Protein AF-A0AAN1XWU2-F1 (afdb_monomer)

Structure (mmCIF, N/CA/C/O backbone):
data_AF-A0AAN1XWU2-F1
#
_entry.id   AF-A0AAN1XWU2-F1
#
loop_
_atom_site.group_PDB
_atom_site.id
_atom_site.type_symbol
_atom_site.label_atom_id
_atom_site.label_alt_id
_atom_site.label_comp_id
_atom_site.label_asym_id
_atom_site.label_entity_id
_atom_site.label_seq_id
_atom_site.pdbx_PDB_ins_code
_atom_site.Cartn_x
_atom_site.Cartn_y
_atom_site.Cartn_z
_atom_site.occupancy
_atom_site.B_iso_or_equiv
_atom_site.auth_seq_id
_atom_site.auth_comp_id
_atom_site.auth_asym_id
_atom_site.auth_atom_id
_atom_site.pdbx_PDB_model_num
ATOM 1 N N . MET A 1 1 ? -2.162 0.775 28.217 1.00 64.94 1 MET A N 1
ATOM 2 C CA . MET A 1 1 ? -3.009 0.413 27.053 1.00 64.94 1 MET A CA 1
ATOM 3 C C . MET A 1 1 ? -2.676 1.275 25.833 1.00 64.94 1 MET A C 1
ATOM 5 O O . MET A 1 1 ? -2.475 0.724 24.762 1.00 64.94 1 MET A O 1
ATOM 9 N N . CYS A 1 2 ? -2.491 2.591 26.009 1.00 79.44 2 CYS A N 1
ATOM 10 C CA . CYS A 1 2 ? -2.063 3.535 24.963 1.00 79.44 2 CYS A CA 1
ATOM 11 C C . CYS A 1 2 ? -0.786 3.137 24.186 1.00 79.44 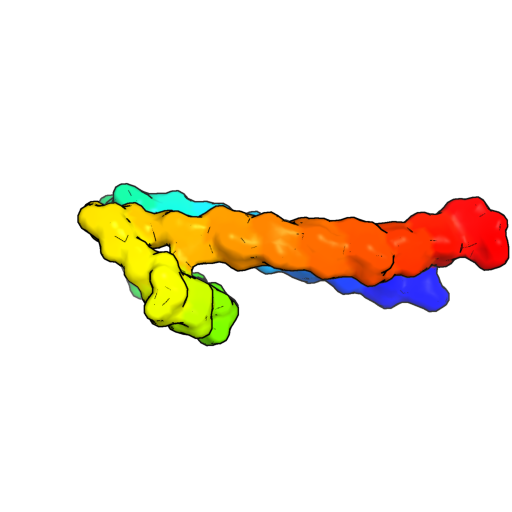2 CYS A C 1
ATOM 13 O O . CYS A 1 2 ? -0.732 3.285 22.969 1.00 79.44 2 CYS A O 1
ATOM 15 N N . GLN A 1 3 ? 0.210 2.554 24.865 1.00 83.62 3 GLN A N 1
ATOM 16 C CA . GLN A 1 3 ? 1.477 2.150 24.238 1.00 83.62 3 GLN A CA 1
ATOM 17 C C . GLN A 1 3 ? 1.294 1.173 23.066 1.00 83.62 3 GLN A C 1
ATOM 19 O O . GLN A 1 3 ? 2.022 1.254 22.081 1.00 83.62 3 GLN A O 1
ATOM 24 N N . VAL A 1 4 ? 0.303 0.278 23.133 1.00 87.69 4 VAL A N 1
ATOM 25 C CA . VAL A 1 4 ? 0.015 -0.651 22.029 1.00 87.69 4 VAL A CA 1
ATOM 26 C C . VAL A 1 4 ? -0.455 0.127 20.800 1.00 87.69 4 VAL A C 1
ATOM 28 O O . VAL A 1 4 ? 0.064 -0.082 19.709 1.00 87.69 4 VAL A O 1
ATOM 31 N N . TRP A 1 5 ? -1.366 1.085 20.981 1.00 86.75 5 TRP A N 1
ATOM 32 C CA . TRP A 1 5 ? -1.890 1.914 19.895 1.00 86.75 5 TRP A CA 1
ATOM 33 C C . TRP A 1 5 ? -0.823 2.799 19.248 1.00 86.75 5 TRP A C 1
ATOM 35 O O . TRP A 1 5 ? -0.841 2.974 18.035 1.00 86.75 5 TRP A O 1
ATOM 45 N N . GLN A 1 6 ? 0.143 3.297 20.025 1.00 87.31 6 GLN A N 1
ATOM 46 C CA . GLN A 1 6 ? 1.278 4.061 19.492 1.00 87.31 6 GLN A CA 1
ATOM 47 C C . GLN A 1 6 ? 2.163 3.212 18.576 1.00 87.31 6 GLN A C 1
ATOM 49 O O . GLN A 1 6 ? 2.570 3.664 17.508 1.00 87.31 6 GLN A O 1
ATOM 54 N N . VAL A 1 7 ? 2.453 1.973 18.982 1.00 89.88 7 VAL A N 1
ATOM 55 C CA . VAL A 1 7 ? 3.248 1.049 18.163 1.00 89.88 7 VAL A CA 1
ATOM 56 C C . VAL A 1 7 ? 2.486 0.670 16.894 1.00 89.88 7 VAL A C 1
ATOM 58 O O . VAL A 1 7 ? 3.080 0.627 15.821 1.00 89.88 7 VAL A O 1
ATOM 61 N N . VAL A 1 8 ? 1.173 0.451 16.991 1.00 90.50 8 VAL A N 1
ATOM 62 C CA . VAL A 1 8 ? 0.330 0.159 15.824 1.00 90.50 8 VAL A CA 1
ATOM 63 C C . VAL A 1 8 ? 0.326 1.333 14.838 1.00 90.50 8 VAL A C 1
ATOM 65 O O . VAL A 1 8 ? 0.613 1.118 13.664 1.00 90.50 8 VAL A O 1
ATOM 68 N N . ASP A 1 9 ? 0.097 2.566 15.297 1.00 89.25 9 ASP A N 1
ATOM 69 C CA . ASP A 1 9 ? 0.157 3.778 14.456 1.00 89.25 9 ASP A CA 1
ATOM 70 C C . ASP A 1 9 ? 1.523 3.927 13.760 1.00 89.25 9 ASP A C 1
ATOM 72 O O . ASP A 1 9 ? 1.601 4.198 12.558 1.00 89.25 9 ASP A O 1
ATOM 76 N N . LEU A 1 10 ? 2.618 3.662 14.482 1.00 90.25 10 LEU A N 1
ATOM 77 C CA . LEU A 1 10 ? 3.963 3.683 13.909 1.00 90.25 10 LEU A CA 1
ATOM 78 C C . LEU A 1 10 ? 4.134 2.638 12.796 1.00 90.25 10 LEU A C 1
ATOM 80 O O . LEU A 1 10 ? 4.686 2.951 11.740 1.00 90.25 10 LEU A O 1
ATOM 84 N N . ILE A 1 11 ? 3.651 1.412 13.007 1.00 91.56 11 ILE A N 1
ATOM 85 C CA . ILE A 1 11 ? 3.721 0.334 12.010 1.00 91.56 11 ILE A CA 1
ATOM 86 C C . ILE A 1 11 ? 2.952 0.726 10.746 1.00 91.56 11 ILE A C 1
ATOM 88 O O . ILE A 1 11 ? 3.478 0.569 9.643 1.00 91.56 11 ILE A O 1
ATOM 92 N N . PHE A 1 12 ? 1.748 1.284 10.889 1.00 89.31 12 PHE A N 1
ATOM 93 C CA . PHE A 1 12 ? 0.947 1.759 9.759 1.00 89.31 12 PHE A CA 1
ATOM 94 C C . PHE A 1 12 ? 1.680 2.842 8.956 1.00 89.31 12 PHE A C 1
ATOM 96 O O . PHE A 1 12 ? 1.760 2.754 7.729 1.00 89.31 12 PHE A O 1
ATOM 103 N N . LYS A 1 13 ? 2.295 3.820 9.632 1.00 90.19 13 LYS A N 1
ATOM 104 C CA . LYS A 1 13 ? 3.097 4.873 8.985 1.00 90.19 13 LYS A CA 1
ATOM 105 C C . LYS A 1 13 ? 4.296 4.315 8.223 1.00 90.19 13 LYS A C 1
ATOM 107 O O . LYS A 1 13 ? 4.532 4.712 7.082 1.00 90.19 13 LYS A O 1
ATOM 112 N N . ILE A 1 14 ? 5.033 3.381 8.826 1.00 92.50 14 ILE A N 1
ATOM 113 C CA . ILE A 1 14 ? 6.175 2.723 8.176 1.00 92.50 14 ILE A CA 1
ATOM 114 C C . ILE A 1 14 ? 5.706 1.930 6.954 1.00 92.50 14 ILE A C 1
ATOM 116 O O . ILE A 1 14 ? 6.338 1.994 5.902 1.00 92.50 14 ILE A O 1
ATOM 120 N N . TYR A 1 15 ? 4.581 1.225 7.055 1.00 90.31 15 TYR A N 1
AT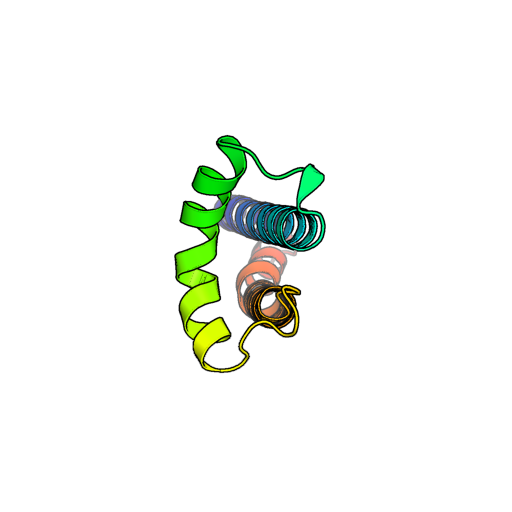OM 121 C CA . TYR A 1 15 ? 4.042 0.451 5.943 1.00 90.31 15 TYR A CA 1
ATOM 122 C C . TYR A 1 15 ? 3.631 1.338 4.757 1.00 90.31 15 TYR A C 1
ATOM 124 O O . TYR A 1 15 ? 3.980 1.044 3.613 1.00 90.31 15 TYR A O 1
ATOM 132 N N . VAL A 1 16 ? 2.971 2.473 5.019 1.00 89.12 16 VAL A N 1
ATOM 133 C CA . VAL A 1 16 ? 2.657 3.471 3.982 1.00 89.12 16 VAL A CA 1
ATOM 134 C C . VAL A 1 16 ? 3.935 4.017 3.342 1.00 89.12 16 VAL A C 1
ATOM 136 O O . VAL A 1 16 ? 4.007 4.121 2.118 1.00 89.12 16 VAL A O 1
ATOM 139 N N . LEU A 1 17 ? 4.969 4.312 4.136 1.00 91.44 17 LEU A N 1
ATOM 140 C CA . LEU A 1 17 ? 6.262 4.761 3.614 1.00 91.44 17 LEU A CA 1
ATOM 141 C C . LEU A 1 17 ? 6.897 3.713 2.688 1.00 91.44 17 LEU A C 1
ATOM 143 O O . LEU A 1 17 ? 7.335 4.057 1.591 1.00 91.44 17 LEU A O 1
ATOM 147 N N . LEU A 1 18 ? 6.910 2.437 3.086 1.00 91.06 18 LEU A N 1
ATOM 148 C CA . LEU A 1 18 ? 7.421 1.343 2.253 1.00 91.06 18 LEU A CA 1
ATOM 149 C C . LEU A 1 18 ? 6.654 1.229 0.930 1.00 91.06 18 LEU A C 1
ATOM 151 O O . LEU A 1 18 ? 7.262 0.998 -0.115 1.00 91.06 18 LEU A O 1
ATOM 155 N N . MET A 1 19 ? 5.339 1.440 0.954 1.00 89.25 19 MET A N 1
ATOM 156 C CA . MET A 1 19 ? 4.498 1.429 -0.243 1.00 89.25 19 MET A CA 1
ATOM 157 C C . MET A 1 19 ? 4.813 2.577 -1.198 1.00 89.25 19 MET A C 1
ATOM 159 O O . MET A 1 19 ? 4.870 2.365 -2.407 1.00 89.25 19 MET A O 1
ATOM 163 N N . ILE A 1 20 ? 5.092 3.767 -0.664 1.00 89.94 20 ILE A N 1
ATOM 164 C CA . ILE A 1 20 ? 5.560 4.908 -1.459 1.00 89.94 20 ILE A CA 1
ATOM 165 C C . ILE A 1 20 ? 6.923 4.594 -2.086 1.00 89.94 20 ILE A C 1
ATOM 167 O O . ILE A 1 20 ? 7.111 4.814 -3.281 1.00 89.94 20 ILE A O 1
ATOM 171 N N . VAL A 1 21 ? 7.864 4.034 -1.317 1.00 90.75 21 VAL A N 1
ATOM 172 C CA . VAL A 1 21 ? 9.177 3.622 -1.843 1.00 90.75 21 VAL A CA 1
ATOM 173 C C . VAL A 1 21 ? 9.008 2.602 -2.970 1.00 90.75 21 VAL A C 1
ATOM 175 O O . VAL A 1 21 ? 9.599 2.766 -4.035 1.00 90.75 21 VAL A O 1
ATOM 178 N N . TYR A 1 22 ? 8.160 1.590 -2.783 1.00 89.06 22 TYR A N 1
ATOM 179 C CA . TYR A 1 22 ? 7.863 0.601 -3.819 1.00 89.06 22 TYR A CA 1
ATOM 180 C C . TYR A 1 22 ? 7.264 1.242 -5.076 1.00 89.06 22 TYR A C 1
ATOM 182 O O . TYR A 1 22 ? 7.696 0.925 -6.184 1.00 89.06 22 TYR A O 1
ATOM 190 N N . ALA A 1 23 ? 6.331 2.184 -4.922 1.00 88.75 23 ALA A N 1
ATOM 191 C CA . ALA A 1 23 ? 5.743 2.912 -6.042 1.00 88.75 23 ALA A CA 1
ATOM 192 C C . ALA A 1 23 ? 6.806 3.679 -6.844 1.00 88.75 23 ALA A C 1
ATOM 194 O O . ALA A 1 23 ? 6.872 3.537 -8.065 1.00 88.75 23 ALA A O 1
ATOM 195 N N . VAL A 1 24 ? 7.709 4.401 -6.174 1.00 89.88 24 VAL A N 1
ATOM 196 C CA . VAL A 1 24 ? 8.811 5.129 -6.829 1.00 89.88 24 VAL A CA 1
ATOM 197 C C . VAL A 1 24 ? 9.747 4.173 -7.577 1.00 89.88 24 VAL A C 1
ATOM 199 O O . VAL A 1 24 ? 10.105 4.426 -8.727 1.00 89.88 24 VAL A O 1
ATOM 202 N N . VAL A 1 25 ? 10.100 3.038 -6.969 1.00 89.12 25 VAL A N 1
ATOM 203 C CA . VAL A 1 25 ? 10.929 1.991 -7.599 1.00 89.12 25 VAL A CA 1
ATOM 204 C C . VAL A 1 25 ? 10.223 1.349 -8.797 1.00 89.12 25 VAL A C 1
ATOM 206 O O . VAL A 1 25 ? 10.861 0.978 -9.787 1.00 89.12 25 VAL A O 1
ATOM 209 N N . SER A 1 26 ? 8.894 1.237 -8.744 1.00 83.88 26 SER A N 1
ATOM 210 C CA . SER A 1 26 ? 8.095 0.754 -9.869 1.00 83.88 26 SER A CA 1
ATOM 211 C C . SER A 1 26 ? 8.136 1.737 -11.044 1.00 83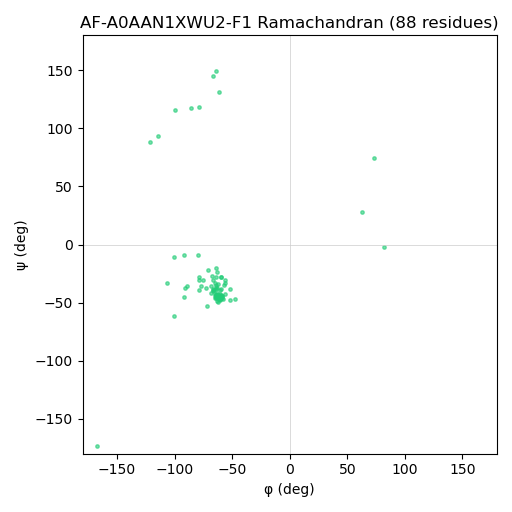.88 26 SER A C 1
ATOM 213 O O . SER A 1 26 ? 8.278 1.306 -12.186 1.00 83.88 26 SER A O 1
ATOM 215 N N . TRP A 1 27 ? 8.118 3.045 -10.781 1.00 86.56 27 TRP A N 1
ATOM 216 C CA . TRP A 1 27 ? 8.126 4.084 -11.814 1.00 86.56 27 TRP A CA 1
ATOM 217 C C . TRP A 1 27 ? 9.498 4.347 -12.420 1.00 86.56 27 TRP A C 1
ATOM 219 O O . TRP A 1 27 ? 9.585 4.772 -13.569 1.00 86.56 27 TRP A O 1
ATOM 229 N N . VAL A 1 28 ? 10.566 4.105 -11.661 1.00 89.56 28 VAL A N 1
ATOM 230 C CA . VAL A 1 28 ? 11.940 4.350 -12.096 1.00 89.56 28 VAL A CA 1
ATOM 231 C C . VAL A 1 28 ? 12.669 3.005 -12.198 1.00 89.56 28 VAL A C 1
ATOM 233 O O . VAL A 1 28 ? 13.234 2.516 -11.221 1.00 89.56 28 VAL A O 1
ATOM 236 N N . PRO A 1 29 ? 12.706 2.372 -13.384 1.00 83.44 29 PRO A N 1
ATOM 237 C CA . PRO A 1 29 ? 13.328 1.059 -13.547 1.00 83.44 29 PRO A CA 1
ATOM 238 C C . PRO A 1 29 ? 14.815 1.035 -13.180 1.00 83.44 29 PRO A C 1
ATOM 240 O O . PRO A 1 29 ? 15.312 0.010 -12.728 1.00 83.44 29 PRO A O 1
ATOM 243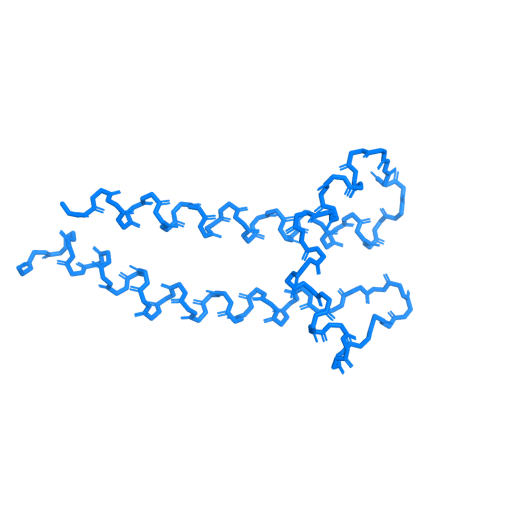 N N . SER A 1 30 ? 15.513 2.168 -13.320 1.00 88.94 30 SER A N 1
ATOM 244 C CA . SER A 1 30 ? 16.948 2.292 -13.033 1.00 88.94 30 SER A CA 1
ATOM 245 C C . SER A 1 30 ? 17.321 2.065 -11.564 1.00 88.94 30 SER A C 1
ATOM 247 O O . SER A 1 30 ? 18.489 1.803 -11.291 1.00 88.94 30 SER A O 1
ATOM 249 N N . ILE A 1 31 ? 16.376 2.192 -10.623 1.00 87.31 31 ILE A N 1
ATOM 250 C CA . ILE A 1 31 ? 16.634 1.945 -9.192 1.00 87.31 31 ILE A CA 1
ATOM 251 C C . ILE A 1 31 ? 16.344 0.492 -8.799 1.00 87.31 31 ILE A C 1
ATOM 253 O O . ILE A 1 31 ? 16.665 0.084 -7.685 1.00 87.31 31 ILE A O 1
ATOM 257 N N . ARG A 1 32 ? 15.735 -0.304 -9.686 1.00 87.81 32 ARG A N 1
ATOM 258 C CA . ARG A 1 32 ? 15.407 -1.701 -9.392 1.00 87.81 32 ARG A CA 1
ATOM 259 C C . ARG A 1 32 ? 16.683 -2.527 -9.231 1.00 87.81 32 ARG A C 1
ATOM 261 O O . ARG A 1 32 ? 17.678 -2.328 -9.920 1.00 87.81 32 ARG A O 1
ATOM 268 N N . GLY A 1 33 ? 16.632 -3.492 -8.323 1.00 88.00 33 GLY A N 1
ATOM 269 C CA . GLY A 1 33 ? 17.728 -4.419 -8.041 1.00 88.00 33 GLY A CA 1
ATOM 270 C C . GLY A 1 33 ? 17.250 -5.588 -7.186 1.00 88.00 33 GLY A C 1
ATOM 271 O O . GLY A 1 33 ? 16.063 -5.683 -6.879 1.00 88.00 33 GLY A O 1
ATOM 272 N N . ARG A 1 34 ? 18.163 -6.450 -6.725 1.00 88.69 34 ARG A N 1
ATOM 273 C CA . ARG A 1 34 ? 17.803 -7.632 -5.905 1.00 88.69 34 ARG A CA 1
ATOM 274 C C . ARG A 1 34 ? 17.018 -7.259 -4.641 1.00 88.69 34 ARG A C 1
ATOM 276 O O . ARG A 1 34 ? 16.157 -8.003 -4.197 1.00 88.69 34 ARG A O 1
ATOM 283 N N . TRP A 1 35 ? 17.269 -6.072 -4.088 1.00 88.88 35 TRP A N 1
ATOM 284 C CA . TRP A 1 35 ? 16.549 -5.563 -2.921 1.00 88.88 35 TRP A CA 1
ATOM 285 C C . TRP A 1 35 ? 15.064 -5.266 -3.199 1.00 88.88 35 TRP A C 1
ATOM 287 O O . TRP A 1 35 ? 14.230 -5.404 -2.305 1.00 88.88 35 TRP A O 1
ATOM 297 N N . SER A 1 36 ? 14.719 -4.890 -4.436 1.00 88.00 36 SER A N 1
ATOM 298 C CA . SER A 1 36 ? 13.339 -4.566 -4.815 1.00 88.00 36 SER A CA 1
ATOM 299 C C . SER A 1 36 ? 12.431 -5.794 -4.881 1.00 88.00 36 SER A C 1
ATOM 301 O O . SER A 1 36 ? 11.226 -5.652 -4.702 1.00 88.00 36 SER A O 1
ATOM 303 N N . GLU A 1 37 ? 12.990 -6.997 -5.046 1.00 88.75 37 GLU A N 1
ATOM 304 C CA . GLU A 1 37 ? 12.233 -8.253 -4.980 1.00 88.75 37 GLU A CA 1
ATOM 305 C C . GLU A 1 37 ? 11.739 -8.525 -3.556 1.00 88.75 37 GLU A C 1
ATOM 307 O O . GLU A 1 37 ? 10.574 -8.864 -3.364 1.00 88.75 37 GLU A O 1
ATOM 312 N N . TYR A 1 38 ? 12.579 -8.288 -2.541 1.00 90.56 38 TYR A N 1
ATOM 313 C CA . TYR A 1 38 ? 12.157 -8.401 -1.141 1.00 90.56 38 TYR A CA 1
ATOM 314 C C . TYR A 1 38 ? 11.087 -7.365 -0.788 1.00 90.56 38 TYR A C 1
ATOM 316 O O . TYR A 1 38 ? 10.133 -7.676 -0.079 1.00 90.56 38 TYR A O 1
ATOM 324 N N . LEU A 1 39 ? 11.209 -6.142 -1.316 1.00 89.38 39 LEU A N 1
ATOM 325 C CA . LEU A 1 39 ? 10.178 -5.120 -1.145 1.00 89.38 39 LEU A CA 1
ATOM 326 C C . LEU A 1 39 ? 8.869 -5.535 -1.833 1.00 89.38 39 LEU A C 1
ATOM 328 O O . LEU A 1 39 ? 7.802 -5.414 -1.238 1.00 89.38 39 LEU A O 1
ATOM 332 N N . ALA A 1 40 ? 8.946 -6.082 -3.048 1.00 88.56 40 ALA A N 1
ATOM 333 C CA . ALA A 1 40 ? 7.787 -6.613 -3.752 1.00 88.56 40 ALA A CA 1
ATOM 334 C C . ALA A 1 40 ? 7.110 -7.726 -2.945 1.00 88.56 40 ALA A C 1
ATOM 336 O O . ALA A 1 40 ? 5.904 -7.673 -2.763 1.00 88.56 40 ALA A O 1
ATOM 337 N N . MET A 1 41 ? 7.859 -8.668 -2.366 1.00 89.62 41 MET A N 1
ATOM 338 C CA . MET A 1 41 ? 7.290 -9.740 -1.535 1.00 89.62 41 MET A CA 1
ATOM 339 C C . MET A 1 41 ? 6.453 -9.223 -0.354 1.00 89.62 41 MET A C 1
ATOM 341 O O . MET A 1 41 ? 5.468 -9.859 0.016 1.00 89.62 41 MET A O 1
ATOM 345 N N . LEU A 1 42 ? 6.813 -8.074 0.224 1.00 89.12 42 LEU A N 1
ATOM 346 C CA . LEU A 1 42 ? 6.073 -7.468 1.336 1.00 89.12 42 LEU A CA 1
ATOM 347 C C . LEU A 1 42 ? 4.802 -6.732 0.886 1.00 89.12 42 LEU A C 1
ATOM 349 O O . LEU A 1 42 ? 3.840 -6.645 1.650 1.00 89.12 42 LEU A O 1
ATOM 353 N N . ILE A 1 43 ? 4.795 -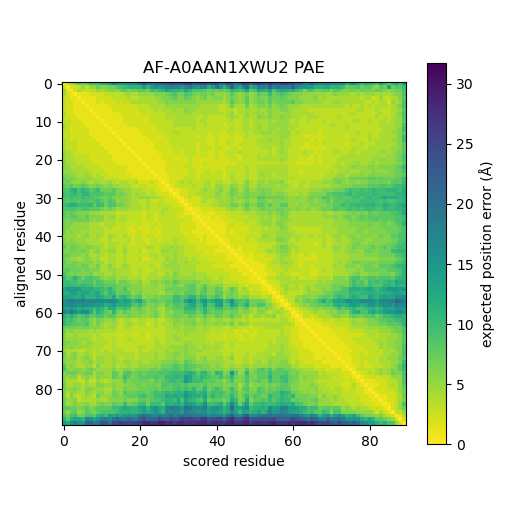6.176 -0.327 1.00 89.88 43 ILE A N 1
ATOM 354 C CA . ILE A 1 43 ? 3.739 -5.255 -0.777 1.00 89.88 43 ILE A CA 1
ATOM 355 C C . ILE A 1 43 ? 2.788 -5.899 -1.800 1.00 89.88 43 ILE A C 1
ATOM 357 O O . ILE A 1 43 ? 1.582 -5.651 -1.760 1.00 89.88 43 ILE A O 1
ATOM 361 N N . GLU A 1 44 ? 3.285 -6.803 -2.646 1.00 87.81 44 GLU A N 1
ATOM 362 C CA . GLU A 1 44 ? 2.507 -7.614 -3.594 1.00 87.81 44 GLU A CA 1
ATOM 363 C C . GLU A 1 44 ? 1.262 -8.279 -2.991 1.00 87.81 44 GLU A C 1
ATOM 365 O O . GLU A 1 44 ? 0.210 -8.149 -3.607 1.00 87.81 44 GLU A O 1
ATOM 370 N N . PRO A 1 45 ? 1.280 -8.944 -1.816 1.00 88.75 45 PRO A N 1
ATOM 371 C CA . PRO A 1 45 ? 0.070 -9.591 -1.296 1.00 88.75 45 PRO A CA 1
ATOM 372 C C . PRO A 1 45 ? -1.094 -8.615 -1.067 1.00 88.75 45 PRO A C 1
ATOM 374 O O . PRO 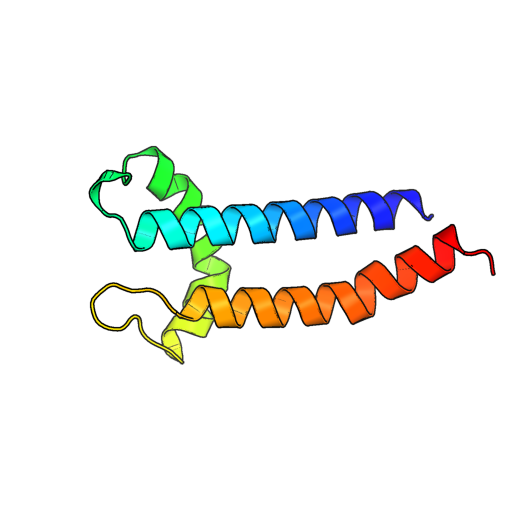A 1 45 ? -2.254 -9.010 -1.184 1.00 88.75 45 PRO A O 1
ATOM 377 N N . VAL A 1 46 ? -0.799 -7.342 -0.78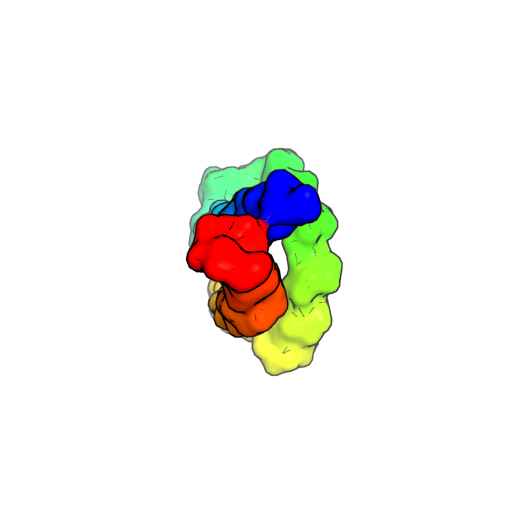6 1.00 88.81 46 VAL A N 1
ATOM 378 C CA . VAL A 1 46 ? -1.810 -6.294 -0.587 1.00 88.81 46 VAL A CA 1
ATOM 379 C C . VAL A 1 46 ? -2.168 -5.599 -1.905 1.00 88.81 46 VAL A C 1
ATOM 381 O O . VAL A 1 46 ? -3.334 -5.279 -2.130 1.00 88.81 46 VAL A O 1
ATOM 384 N N . LEU A 1 47 ? -1.205 -5.409 -2.813 1.00 87.25 47 LEU A N 1
ATOM 385 C CA . LEU A 1 47 ? -1.451 -4.789 -4.123 1.00 87.25 47 LEU A CA 1
ATOM 386 C C . LEU A 1 47 ? -2.125 -5.734 -5.123 1.00 87.25 47 LEU A C 1
ATOM 388 O O . LEU A 1 47 ? -2.953 -5.285 -5.910 1.00 87.25 47 LEU A O 1
ATOM 392 N N . ALA A 1 48 ? -1.813 -7.030 -5.105 1.00 88.88 48 ALA A N 1
ATOM 393 C CA . ALA A 1 48 ? -2.327 -8.032 -6.038 1.00 88.88 48 ALA A CA 1
ATOM 394 C C . ALA A 1 48 ? -3.862 -8.042 -6.169 1.00 88.88 48 ALA A C 1
ATOM 396 O O . ALA A 1 48 ? -4.344 -8.033 -7.306 1.00 88.88 48 ALA A O 1
ATOM 397 N N . PRO A 1 49 ? -4.666 -8.029 -5.084 1.00 87.12 49 PRO A N 1
ATOM 398 C CA . PRO A 1 49 ? -6.119 -7.945 -5.216 1.00 87.12 49 PRO A CA 1
ATOM 399 C C . PRO A 1 49 ? -6.581 -6.623 -5.842 1.00 87.12 49 PRO A C 1
ATOM 401 O O . PRO A 1 49 ? -7.508 -6.630 -6.647 1.00 87.12 49 PRO A O 1
ATOM 404 N N . VAL A 1 50 ? -5.918 -5.503 -5.543 1.00 88.06 50 VAL A N 1
ATOM 405 C CA . VAL A 1 50 ? -6.275 -4.188 -6.104 1.00 88.06 50 VAL A CA 1
ATOM 406 C C . VAL A 1 50 ? -5.883 -4.084 -7.578 1.00 88.06 50 VAL A C 1
ATOM 408 O O . VAL A 1 50 ? -6.657 -3.572 -8.384 1.00 88.06 50 VAL A O 1
ATOM 411 N N . ARG A 1 51 ? -4.740 -4.656 -7.971 1.00 88.38 51 ARG A N 1
ATOM 412 C CA . ARG A 1 51 ? -4.279 -4.728 -9.367 1.00 88.38 51 ARG A CA 1
ATOM 413 C C . ARG A 1 51 ? -5.195 -5.547 -10.272 1.00 88.38 51 ARG A C 1
ATOM 415 O O . ARG A 1 51 ? -5.199 -5.326 -11.478 1.00 88.38 51 ARG A O 1
ATOM 422 N N . ARG A 1 52 ? -5.988 -6.470 -9.716 1.00 87.44 52 ARG A N 1
ATOM 423 C CA . ARG A 1 52 ? -7.033 -7.173 -10.483 1.00 87.44 52 ARG A CA 1
ATOM 424 C C . ARG A 1 52 ? -8.171 -6.242 -10.904 1.00 87.44 52 ARG A C 1
ATOM 426 O O . ARG A 1 52 ? -8.824 -6.521 -11.901 1.00 87.44 52 ARG A O 1
ATOM 433 N N . ILE A 1 53 ? -8.407 -5.169 -10.150 1.00 88.44 53 ILE A N 1
ATOM 434 C CA . ILE A 1 53 ? -9.457 -4.179 -10.419 1.00 88.44 53 ILE A CA 1
ATOM 435 C C . ILE A 1 53 ? -8.892 -3.037 -11.268 1.00 88.44 53 ILE A C 1
ATOM 437 O O . ILE A 1 53 ? -9.508 -2.628 -12.247 1.00 88.44 53 ILE A O 1
ATOM 441 N N . VAL A 1 54 ? -7.709 -2.540 -10.900 1.00 85.50 54 VAL A N 1
ATOM 442 C CA . VAL A 1 54 ? -7.020 -1.443 -11.588 1.00 85.50 54 VAL A CA 1
ATOM 443 C C . VAL A 1 54 ? -5.650 -1.940 -12.050 1.00 85.50 54 VAL A C 1
ATOM 445 O O . VAL A 1 54 ? -4.675 -1.831 -11.299 1.00 85.50 54 VAL A O 1
ATOM 448 N N . PRO A 1 55 ? -5.562 -2.532 -13.255 1.00 81.19 55 PRO A N 1
ATOM 449 C CA . PRO A 1 55 ? -4.294 -3.000 -13.787 1.00 81.19 55 PRO A CA 1
ATOM 450 C C . PRO A 1 55 ? -3.337 -1.820 -14.024 1.00 81.19 55 PRO A C 1
ATOM 452 O O . PRO A 1 55 ? -3.782 -0.710 -14.331 1.00 81.19 55 PRO A O 1
ATOM 455 N N . PRO A 1 56 ? -2.017 -2.039 -13.898 1.00 80.75 56 PRO A N 1
ATOM 456 C CA . PRO A 1 56 ? -1.027 -1.003 -14.159 1.00 80.75 56 PRO A CA 1
ATOM 457 C C . PRO A 1 56 ? -1.099 -0.542 -15.620 1.00 80.75 56 PRO A C 1
ATOM 459 O O . PRO A 1 56 ? -1.105 -1.354 -16.547 1.00 80.75 56 PRO A O 1
ATOM 462 N N . LEU A 1 57 ? -1.131 0.774 -15.829 1.00 82.75 57 LEU A N 1
ATOM 463 C CA . LEU A 1 57 ? -1.228 1.390 -17.151 1.00 82.75 57 LEU A CA 1
ATOM 464 C C . LEU A 1 57 ? 0.167 1.839 -17.593 1.00 82.75 57 LEU A C 1
ATOM 466 O O . LEU A 1 57 ? 0.780 2.695 -16.961 1.00 82.75 57 LEU A O 1
ATOM 470 N N . GLY A 1 58 ? 0.695 1.242 -18.665 1.00 71.19 58 GLY A N 1
ATOM 471 C CA . GLY A 1 58 ? 1.996 1.636 -19.223 1.00 71.19 58 GLY A CA 1
ATOM 472 C C . GLY A 1 58 ? 3.186 1.436 -18.273 1.00 71.19 58 GLY A C 1
ATOM 473 O O . GLY A 1 58 ? 4.162 2.173 -18.356 1.00 71.19 58 GLY A O 1
ATOM 474 N N . GLY A 1 59 ? 3.106 0.475 -17.345 1.00 71.75 59 GLY A N 1
ATOM 475 C CA . GLY A 1 59 ? 4.153 0.220 -16.345 1.00 71.75 59 GLY A CA 1
ATOM 476 C C . GLY A 1 59 ? 4.110 1.140 -15.120 1.00 71.75 59 GLY A C 1
ATOM 477 O O . GLY A 1 59 ? 4.894 0.939 -14.194 1.00 71.75 59 GLY A O 1
ATOM 478 N N . LEU A 1 60 ? 3.176 2.096 -15.079 1.00 77.25 60 LEU A N 1
ATOM 479 C CA . LEU A 1 60 ? 2.863 2.867 -13.883 1.00 77.25 60 LEU A CA 1
ATOM 480 C C . LEU A 1 60 ? 1.839 2.100 -13.052 1.00 77.25 60 LEU A C 1
ATOM 482 O O . LEU A 1 60 ? 0.710 1.852 -13.484 1.00 77.25 60 LEU A O 1
ATOM 486 N N . ASP A 1 61 ? 2.240 1.720 -11.844 1.00 79.88 61 ASP A N 1
ATOM 487 C CA . ASP A 1 61 ? 1.312 1.155 -10.882 1.00 79.88 61 ASP A CA 1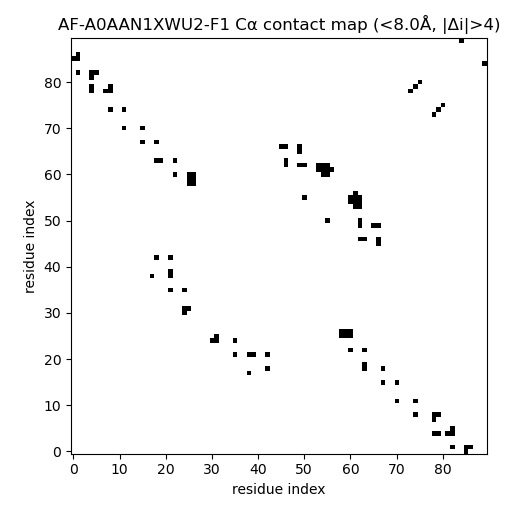
ATOM 488 C C . ASP A 1 61 ? 0.512 2.290 -10.238 1.00 79.88 61 ASP A C 1
ATOM 490 O O . ASP A 1 61 ? 1.106 3.162 -9.618 1.00 79.88 61 ASP A O 1
ATOM 494 N N . LEU A 1 62 ? -0.813 2.314 -10.405 1.00 83.12 62 LEU A N 1
ATOM 495 C CA . LEU A 1 62 ? -1.717 3.246 -9.711 1.00 83.12 62 LEU A CA 1
ATOM 496 C C . LEU A 1 62 ? -2.422 2.580 -8.523 1.00 83.12 62 LEU A C 1
ATOM 498 O O . LEU A 1 62 ? -3.042 3.261 -7.704 1.00 83.12 62 LEU A O 1
ATOM 502 N N . SER A 1 63 ? -2.316 1.252 -8.402 1.00 86.88 63 SER A N 1
ATOM 503 C CA . SER A 1 63 ? -2.996 0.491 -7.353 1.00 86.88 63 SER A CA 1
ATOM 504 C C . SER A 1 63 ? -2.504 0.874 -5.954 1.00 86.88 63 SER A C 1
ATOM 506 O O . SER A 1 63 ? -3.291 0.866 -5.008 1.00 86.88 63 SER A O 1
ATOM 508 N N . PHE A 1 64 ? -1.251 1.328 -5.823 1.00 84.69 64 PHE A N 1
ATOM 509 C CA . PHE A 1 64 ? -0.712 1.799 -4.546 1.00 84.69 64 PHE A CA 1
ATOM 510 C C . PHE A 1 64 ? -1.457 3.023 -4.000 1.00 84.69 64 PHE A C 1
ATOM 512 O O . PHE A 1 64 ? -1.626 3.126 -2.792 1.00 84.69 64 PHE A O 1
ATOM 519 N N . ILE A 1 65 ? -1.949 3.929 -4.856 1.00 87.00 65 ILE A N 1
ATOM 520 C CA . ILE A 1 65 ? -2.696 5.117 -4.409 1.00 87.00 65 ILE A CA 1
ATOM 521 C C . ILE A 1 65 ? -3.992 4.674 -3.733 1.00 87.00 65 ILE A C 1
ATOM 523 O O . ILE A 1 65 ? -4.319 5.134 -2.642 1.00 87.00 65 ILE A O 1
ATOM 527 N N . ILE A 1 66 ? -4.697 3.731 -4.361 1.00 88.62 66 ILE A N 1
ATOM 528 C CA . ILE A 1 66 ? -5.938 3.159 -3.832 1.00 88.62 66 ILE A CA 1
ATOM 529 C C . ILE A 1 66 ? -5.666 2.490 -2.485 1.00 88.62 66 ILE A C 1
ATOM 531 O O . ILE A 1 66 ? -6.377 2.746 -1.515 1.00 88.62 66 ILE A O 1
ATOM 535 N N . VAL A 1 67 ? -4.610 1.678 -2.401 1.00 89.00 67 VAL A N 1
ATOM 536 C CA . VAL A 1 67 ? -4.245 0.998 -1.156 1.00 89.00 67 VAL A CA 1
ATOM 537 C C . VAL A 1 67 ? -3.877 1.999 -0.058 1.00 89.00 67 VAL A C 1
ATOM 539 O O . VAL A 1 67 ? -4.367 1.864 1.060 1.00 89.00 67 VAL A O 1
ATOM 542 N N . ILE A 1 68 ? -3.087 3.036 -0.356 1.00 88.00 68 ILE A N 1
ATOM 543 C CA . ILE A 1 68 ? -2.744 4.085 0.615 1.00 88.00 68 ILE A CA 1
ATOM 544 C C . ILE A 1 68 ? -4.005 4.778 1.136 1.00 88.00 68 ILE A C 1
ATOM 546 O O . ILE A 1 68 ? -4.121 4.974 2.344 1.00 88.00 68 ILE A O 1
ATOM 550 N N . ILE A 1 69 ? -4.958 5.119 0.265 1.00 89.00 69 ILE A N 1
ATOM 551 C CA . ILE A 1 69 ? -6.220 5.750 0.679 1.00 89.00 69 ILE A CA 1
ATOM 552 C C . ILE A 1 69 ? -6.987 4.830 1.634 1.00 89.00 69 ILE A C 1
ATOM 554 O O . ILE A 1 69 ? -7.398 5.267 2.707 1.00 89.00 69 ILE A O 1
ATOM 558 N N . VAL A 1 70 ? -7.135 3.549 1.287 1.00 89.50 70 VAL A N 1
ATOM 559 C CA . VAL A 1 70 ? -7.821 2.565 2.140 1.00 89.50 70 VAL A CA 1
ATOM 560 C C . VAL A 1 70 ? -7.131 2.441 3.498 1.00 89.50 70 VAL A C 1
ATOM 562 O O . VAL A 1 70 ? -7.794 2.475 4.533 1.00 89.50 70 VAL A O 1
ATOM 565 N N . ILE A 1 71 ? -5.801 2.359 3.513 1.00 86.88 71 ILE A N 1
ATOM 566 C CA . ILE A 1 71 ? -5.016 2.264 4.746 1.00 86.88 71 ILE A CA 1
ATOM 567 C C . ILE A 1 71 ? -5.183 3.518 5.606 1.00 86.88 71 ILE A C 1
ATOM 569 O O . ILE A 1 71 ? -5.387 3.398 6.810 1.00 86.88 71 ILE A O 1
ATOM 573 N N . GLN A 1 72 ? -5.145 4.712 5.012 1.00 86.25 72 GLN A N 1
ATOM 574 C CA . GLN A 1 72 ? -5.344 5.965 5.744 1.00 86.25 72 GLN A CA 1
ATOM 575 C C . GLN A 1 72 ? -6.746 6.064 6.351 1.00 86.25 72 GLN A C 1
ATOM 577 O O . GLN A 1 72 ? -6.894 6.553 7.473 1.00 86.25 72 GLN A O 1
ATOM 582 N N . LEU A 1 73 ? -7.772 5.580 5.647 1.00 88.44 73 LEU A N 1
ATOM 583 C CA . LEU A 1 73 ? -9.129 5.516 6.185 1.00 88.44 73 LEU A CA 1
ATOM 584 C C . LEU A 1 73 ? -9.191 4.579 7.396 1.00 88.44 73 LEU A C 1
ATOM 586 O O . LEU A 1 73 ? -9.667 4.990 8.451 1.00 88.44 73 LEU A O 1
ATOM 590 N N . VAL A 1 74 ? -8.641 3.369 7.285 1.00 88.00 74 VAL A N 1
ATOM 591 C CA . VAL A 1 74 ? -8.603 2.393 8.388 1.00 88.00 74 VAL A CA 1
ATOM 592 C C . VAL A 1 74 ? -7.831 2.934 9.593 1.00 88.00 74 VAL A C 1
ATOM 594 O O . VAL A 1 74 ? -8.320 2.879 10.721 1.00 88.00 74 VAL A O 1
ATOM 597 N N . ASP A 1 75 ? -6.651 3.504 9.356 1.00 85.94 75 ASP A N 1
ATOM 598 C CA . ASP A 1 75 ? -5.808 4.092 10.393 1.00 85.94 75 ASP A CA 1
ATOM 599 C C . ASP A 1 75 ? -6.509 5.260 11.103 1.00 85.94 75 ASP A C 1
ATOM 601 O O . ASP A 1 75 ? -6.558 5.299 12.331 1.00 85.94 75 ASP A O 1
ATOM 605 N N . SER A 1 76 ? -7.123 6.180 10.349 1.00 84.50 76 SER A N 1
ATOM 606 C CA . SER A 1 76 ? -7.816 7.337 10.928 1.00 84.50 76 SER A CA 1
ATOM 607 C C . SER A 1 76 ? -9.012 6.942 11.802 1.00 84.50 76 SER A C 1
ATOM 609 O O . SER A 1 76 ? -9.175 7.484 12.895 1.00 84.50 76 SER A O 1
ATOM 611 N N . GLN A 1 77 ? -9.825 5.984 11.344 1.00 87.69 77 GLN A N 1
ATOM 612 C CA . GLN A 1 77 ? -11.062 5.594 12.022 1.00 87.69 77 GLN A CA 1
ATOM 613 C C . GLN A 1 77 ? -10.815 4.680 13.220 1.00 87.69 77 GLN A C 1
ATOM 615 O O . GLN A 1 77 ? -11.486 4.807 14.242 1.00 87.69 77 GLN A O 1
ATOM 620 N N . ILE A 1 78 ? -9.865 3.749 13.105 1.00 85.00 78 ILE A N 1
ATOM 621 C CA . ILE A 1 78 ? -9.638 2.726 14.126 1.00 85.00 78 ILE A CA 1
ATOM 622 C C . ILE A 1 78 ? -8.455 3.121 15.001 1.00 85.00 78 ILE A C 1
ATOM 624 O O . ILE A 1 78 ? -8.613 3.309 16.203 1.00 85.00 78 ILE A O 1
ATOM 628 N N . VAL A 1 79 ? -7.266 3.257 14.421 1.00 85.62 79 VAL A N 1
ATOM 629 C CA . VAL A 1 79 ? -6.028 3.390 15.199 1.00 85.62 79 VAL A CA 1
ATOM 630 C C . VAL A 1 79 ? -5.954 4.760 15.860 1.00 85.62 79 VAL A C 1
ATOM 632 O O . VAL A 1 79 ? -5.824 4.844 17.079 1.00 85.62 79 VAL A O 1
ATOM 635 N N . ARG A 1 80 ? -6.107 5.834 15.083 1.00 83.50 80 ARG A N 1
ATOM 636 C CA . ARG A 1 80 ? -6.030 7.210 15.582 1.00 83.50 80 ARG A CA 1
ATOM 637 C C . ARG A 1 80 ? -7.148 7.538 16.556 1.00 83.50 80 ARG A C 1
ATOM 639 O O . ARG A 1 80 ? -6.860 8.086 17.610 1.00 83.50 80 ARG A O 1
ATOM 646 N N . ASN A 1 81 ? -8.390 7.152 16.269 1.00 85.81 81 ASN A N 1
ATOM 647 C CA . ASN A 1 81 ? -9.502 7.378 17.194 1.00 85.81 81 ASN A CA 1
ATOM 648 C C . ASN A 1 81 ? -9.261 6.716 18.568 1.00 85.81 81 ASN A C 1
ATOM 650 O O . ASN A 1 81 ? -9.385 7.369 19.603 1.00 85.81 81 ASN A O 1
ATOM 654 N N . ASN A 1 82 ? -8.828 5.447 18.588 1.00 84.25 82 ASN A N 1
ATOM 655 C CA . ASN A 1 82 ? -8.498 4.746 19.834 1.00 84.25 82 ASN A CA 1
ATOM 656 C C . ASN A 1 82 ? -7.238 5.308 20.512 1.00 84.25 82 ASN A C 1
ATOM 658 O O . ASN A 1 82 ? -7.182 5.390 21.739 1.00 84.25 82 ASN A O 1
ATOM 662 N N . LEU A 1 83 ? -6.241 5.732 19.732 1.00 82.75 83 LEU A N 1
ATOM 663 C CA . LEU A 1 83 ? -5.047 6.401 20.243 1.00 82.75 83 LEU A CA 1
ATOM 664 C C . LEU A 1 83 ? -5.411 7.724 20.930 1.00 82.75 83 LEU A C 1
ATOM 666 O O . LEU A 1 83 ? -4.947 7.974 22.039 1.00 82.75 83 LEU A O 1
ATOM 670 N N . TYR A 1 84 ? -6.265 8.547 20.314 1.00 83.00 84 TYR A N 1
ATOM 671 C CA . TYR A 1 84 ? -6.726 9.809 20.890 1.00 83.00 84 TYR A CA 1
ATOM 672 C C . TYR A 1 84 ? -7.566 9.593 22.146 1.00 83.00 84 TYR A C 1
ATOM 674 O O . TYR A 1 84 ? -7.357 10.313 23.115 1.00 83.00 84 TYR A O 1
ATOM 682 N N . ALA A 1 85 ? -8.433 8.578 22.188 1.00 82.25 85 ALA A N 1
ATOM 683 C CA . ALA A 1 85 ? -9.151 8.213 23.412 1.00 82.25 85 ALA A CA 1
ATOM 684 C 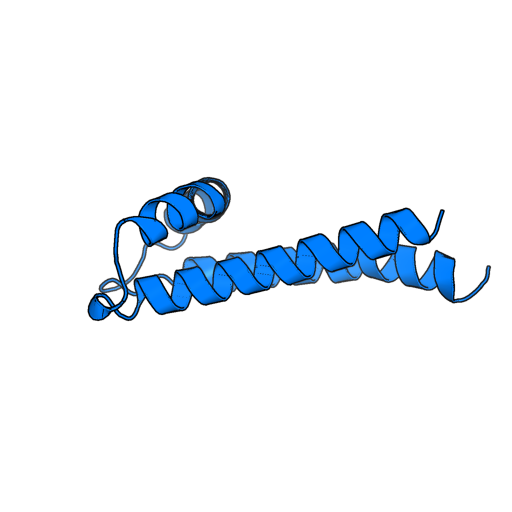C . ALA A 1 85 ? -8.187 7.809 24.546 1.00 82.25 85 ALA A C 1
ATOM 686 O O . ALA A 1 85 ? -8.367 8.202 25.693 1.00 82.25 85 ALA A O 1
ATOM 687 N N . CYS A 1 86 ? -7.114 7.083 24.216 1.00 80.19 86 CYS A N 1
ATOM 688 C CA . CYS A 1 86 ? -6.094 6.647 25.172 1.00 80.19 86 CYS A CA 1
ATOM 689 C C . CYS A 1 86 ? -5.115 7.752 25.628 1.00 80.19 86 CYS A C 1
ATOM 691 O O . CYS A 1 86 ? -4.580 7.650 26.729 1.00 80.19 86 CYS A O 1
ATOM 693 N N . VAL A 1 87 ? -4.806 8.752 24.789 1.00 81.50 87 VAL A N 1
ATOM 694 C CA . VAL A 1 87 ? -3.892 9.874 25.116 1.00 81.50 87 VAL A CA 1
ATOM 695 C C . VAL A 1 87 ? -4.647 11.064 25.712 1.00 81.50 87 VAL A C 1
ATOM 697 O O . VAL A 1 87 ? -4.131 11.735 26.600 1.00 81.50 87 VAL A O 1
ATOM 700 N N . GLY A 1 88 ? -5.851 11.337 25.208 1.00 74.25 88 GLY A N 1
ATOM 701 C CA . GLY A 1 88 ? -6.666 12.505 25.541 1.00 74.25 88 GLY A CA 1
ATOM 702 C C . GLY A 1 88 ? -7.431 12.409 26.861 1.00 74.25 88 GLY A C 1
ATOM 703 O O . GLY A 1 88 ? -7.949 13.426 27.305 1.00 74.25 88 GLY A O 1
ATOM 704 N N . GLY A 1 89 ? -7.465 11.238 27.507 1.00 67.12 89 GLY A N 1
ATOM 705 C CA . GLY A 1 89 ? -7.985 11.080 28.866 1.00 67.12 89 GLY A CA 1
ATOM 706 C C . GLY A 1 89 ? -9.509 11.174 28.989 1.00 67.12 89 GLY A C 1
ATOM 707 O O . GLY A 1 89 ? -10.022 12.142 29.549 1.00 67.12 89 GLY A O 1
ATOM 708 N N . TYR A 1 90 ? -10.202 10.118 28.557 1.00 50.62 90 TYR A N 1
ATOM 709 C CA . TYR A 1 90 ? -11.336 9.584 29.322 1.00 50.62 90 TYR A CA 1
ATOM 710 C C . TYR A 1 90 ? -10.868 8.347 30.089 1.00 50.62 90 TYR A C 1
ATOM 712 O O . TYR A 1 90 ? -10.097 7.557 29.493 1.00 50.62 90 TYR A O 1
#

Radius of gyration: 15.64 Å; Cα contacts (8 Å, |Δi|>4): 60; chains: 1; bounding box: 29×22×48 Å

Secondary structure (DSSP, 8-state):
-HHHHHHHHHHHHHHHHHHHHHHHHHH-GGG-SHHHHHHHHHHHHHHHHHHTTS--BTTB--HHHHHHHHHHHHIIIIIIHHHHHHHHT-

Solvent-accessible surface area (backbone atoms only — not comparable to full-atom values): 5086 Å² total; per-residue (Å²): 119,46,68,59,38,54,53,50,51,51,50,54,53,52,51,51,50,52,49,52,52,50,49,53,39,53,67,37,67,88,73,55,52,82,68,49,55,62,52,41,69,72,44,42,79,68,39,53,68,44,33,75,76,43,62,57,60,94,67,39,69,59,33,61,59,57,50,48,52,54,49,51,51,51,39,54,66,50,43,47,47,54,32,46,48,53,72,70,68,118

Foldseek 3Di:
DLVVLVVVLVVLVVVLVLLVVLQVCQVDVVPDDPVSVVSCVVCVVVQVVQCVVVPADPSRDPSSVVSSVVSVVCCVPPSVVVSCPVVVDD

Sequence (90 aa):
MCQVWQVVDLIFKIYVLLMIVYAVVSWVPSIRGRWSEYLAMLIEPVLAPVRRIVPPLGGLDLSFIIVIIVIQLVDSQIVRNNLYACVGGY

Mean predicted aligned error: 5.65 Å

InterPro domains:
  IPR003425 CCB3/YggT [PF02325] (4-78)
  IPR003425 CCB3/YggT [PTHR33219] (8-77)

Organism: NCBI:txid3016050

pLDDT: mean 85.77, std 6.27, range [50.62, 92.5]